Protein AF-A0A2N6VJH7-F1 (afdb_monomer)

Mean predicted aligned error: 4.41 Å

InterPro domains:
  IPR001633 EAL domain [PS50883] (1-88)
  IPR035919 EAL domain superfamily [SSF141868] (3-86)

Sequence (88 aa):
SVLRSVRSARQLGWSIGISGVGLDLATTAYLPLVNPAVVALHPGVLKIEDKEHLAKLNMLLRAHVERTGAVVVAEGVDSEDDLIMVNA

Organism: NCBI:txid170994

Foldseek 3Di:
DVLVVLVVCVVVVHFDEDEQPQPDVVSLVCCVVSVGQEYEHRQCNLVDPDPVSLVSSCVSVVVSCVVRVHYYHYPNPPDPSSVVSVVD

Structure (mmCIF, N/CA/C/O backbone):
data_AF-A0A2N6VJH7-F1
#
_entry.id   AF-A0A2N6VJH7-F1
#
loop_
_atom_site.group_PDB
_atom_site.id
_atom_site.type_symbol
_atom_site.label_atom_id
_atom_site.label_alt_id
_atom_site.label_comp_id
_atom_site.label_asym_id
_atom_site.label_entity_id
_atom_site.label_seq_id
_atom_site.pdbx_PDB_ins_code
_atom_site.Cartn_x
_atom_site.Cartn_y
_atom_site.Cartn_z
_atom_site.occupancy
_atom_site.B_iso_or_equiv
_atom_site.auth_seq_id
_atom_site.auth_comp_id
_atom_site.auth_asym_id
_atom_site.auth_atom_id
_atom_site.pdbx_PDB_model_num
ATOM 1 N N . SER A 1 1 ? -13.038 -17.336 5.830 1.00 84.38 1 SER A N 1
ATOM 2 C CA . SER A 1 1 ? -13.026 -16.331 4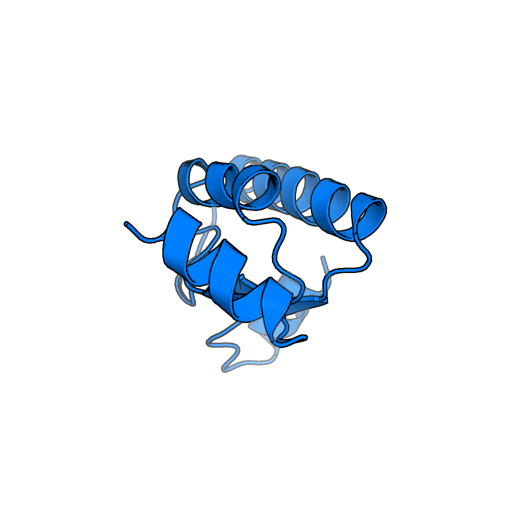.742 1.00 84.38 1 SER A CA 1
ATOM 3 C C . SER A 1 1 ? -12.275 -15.106 5.227 1.00 84.38 1 SER A C 1
ATOM 5 O O . SER A 1 1 ? -12.568 -14.639 6.323 1.00 84.38 1 SER A O 1
ATOM 7 N N . VAL A 1 2 ? -11.317 -14.618 4.435 1.00 87.88 2 VAL A N 1
ATOM 8 C CA . VAL A 1 2 ? -10.375 -13.537 4.789 1.00 87.88 2 VAL A CA 1
ATOM 9 C C . VAL A 1 2 ? -11.089 -12.266 5.256 1.00 87.88 2 VAL A C 1
ATOM 11 O O . VAL A 1 2 ? -10.755 -11.726 6.306 1.00 87.88 2 VAL A O 1
ATOM 14 N N . LEU A 1 3 ? -12.146 -11.836 4.561 1.00 90.25 3 LEU A N 1
ATOM 15 C CA . LEU A 1 3 ? -12.897 -10.627 4.929 1.00 90.25 3 LEU A CA 1
ATOM 16 C C . 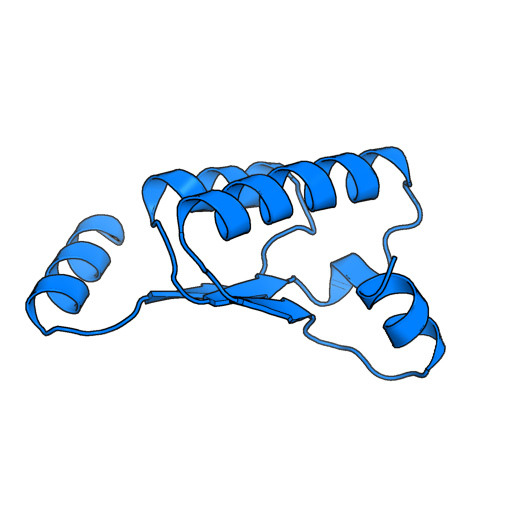LEU A 1 3 ? -13.578 -10.734 6.302 1.00 90.25 3 LEU A C 1
ATOM 18 O O . LEU A 1 3 ? -13.743 -9.734 7.000 1.00 90.25 3 LEU A O 1
ATOM 22 N N . ARG A 1 4 ? -13.954 -11.952 6.715 1.00 94.00 4 ARG A N 1
ATOM 23 C CA . ARG A 1 4 ? -14.500 -12.196 8.055 1.00 94.00 4 ARG A CA 1
ATOM 24 C C . ARG A 1 4 ? -13.417 -12.003 9.116 1.00 94.00 4 ARG A C 1
ATOM 26 O O . ARG A 1 4 ? -13.675 -11.324 10.099 1.00 94.00 4 ARG A O 1
ATOM 33 N N . SER A 1 5 ? -12.212 -12.522 8.881 1.00 93.56 5 SER A N 1
ATOM 34 C CA . SER A 1 5 ? -11.068 -12.337 9.781 1.00 93.56 5 SER A CA 1
ATOM 35 C C . SER A 1 5 ? -10.669 -10.865 9.900 1.00 93.56 5 SER A C 1
ATOM 37 O O . SER A 1 5 ? -10.465 -10.381 11.008 1.00 93.56 5 SER A O 1
ATOM 39 N N . VAL A 1 6 ? -10.656 -10.126 8.785 1.00 93.50 6 VAL A N 1
ATOM 40 C CA . VAL A 1 6 ? -10.425 -8.670 8.775 1.00 93.50 6 VAL A CA 1
ATOM 41 C C . VAL A 1 6 ? -11.469 -7.941 9.629 1.00 93.50 6 VAL A C 1
ATOM 43 O O . VAL A 1 6 ? -11.125 -7.065 10.421 1.00 93.50 6 VAL A O 1
ATOM 46 N N . ARG A 1 7 ? -12.751 -8.311 9.509 1.00 93.75 7 ARG A N 1
ATOM 47 C CA . ARG A 1 7 ? -13.821 -7.734 10.337 1.00 93.75 7 ARG A CA 1
ATOM 48 C C . ARG A 1 7 ? -13.619 -8.036 11.823 1.00 93.75 7 ARG A C 1
ATOM 50 O O . ARG A 1 7 ? -13.767 -7.129 12.633 1.00 93.75 7 ARG A O 1
ATOM 57 N N . SER A 1 8 ? -13.275 -9.273 12.172 1.00 96.06 8 SER A N 1
ATOM 58 C CA . SER A 1 8 ? -13.025 -9.666 13.562 1.00 96.06 8 SER A CA 1
ATOM 59 C C . SER A 1 8 ? -11.823 -8.932 14.160 1.00 96.06 8 SER A C 1
ATOM 61 O O . SER A 1 8 ? -11.928 -8.411 15.261 1.00 96.06 8 SER A O 1
ATOM 63 N N . ALA A 1 9 ? -10.721 -8.801 13.420 1.00 95.38 9 ALA A N 1
ATOM 64 C CA . ALA A 1 9 ? -9.555 -8.035 13.864 1.00 95.38 9 ALA A CA 1
ATOM 65 C C . ALA A 1 9 ? -9.911 -6.563 14.146 1.00 95.38 9 ALA A C 1
ATOM 67 O O . ALA A 1 9 ? -9.539 -6.023 15.185 1.00 95.38 9 ALA A O 1
ATOM 68 N N . ARG A 1 10 ? -10.731 -5.937 13.292 1.00 94.50 10 ARG A N 1
ATOM 69 C CA . ARG A 1 10 ? -11.235 -4.577 13.543 1.00 94.50 10 ARG A CA 1
ATOM 70 C C . ARG A 1 10 ? -12.093 -4.466 14.798 1.00 94.50 10 ARG A C 1
ATOM 72 O O . ARG A 1 10 ? -11.981 -3.479 15.513 1.00 94.50 10 ARG A O 1
ATOM 79 N N . GLN A 1 11 ? -12.939 -5.460 15.075 1.00 96.81 11 GLN A N 1
ATOM 80 C CA . GLN A 1 11 ? -13.746 -5.490 16.303 1.00 96.81 11 GLN A CA 1
ATOM 81 C C . GLN A 1 11 ? -12.881 -5.578 17.568 1.00 96.81 11 GLN A C 1
ATOM 83 O O . GLN A 1 11 ? -13.308 -5.123 18.622 1.00 96.81 11 GLN A O 1
ATOM 88 N N . LEU A 1 12 ? -11.664 -6.114 17.451 1.00 97.19 12 LEU A N 1
ATOM 89 C CA . LEU A 1 12 ? -10.659 -6.148 18.516 1.00 97.19 12 LEU A CA 1
ATOM 90 C C . LEU A 1 12 ? -9.798 -4.871 18.579 1.00 97.19 12 LEU A C 1
ATOM 92 O O . LEU A 1 12 ? -8.875 -4.800 19.386 1.00 97.19 12 LEU A O 1
ATOM 96 N N . GLY A 1 13 ? -10.068 -3.872 17.732 1.00 96.00 13 GLY A N 1
ATOM 97 C CA . GLY A 1 13 ? -9.293 -2.631 17.656 1.00 96.00 13 GLY A CA 1
ATOM 98 C C . GLY A 1 13 ? -7.957 -2.763 16.919 1.00 96.00 13 GLY A C 1
ATOM 99 O O . GLY A 1 13 ? -7.120 -1.871 17.024 1.00 96.00 13 GLY A O 1
ATOM 100 N N . TRP A 1 14 ? -7.726 -3.856 16.185 1.00 96.19 14 TRP A N 1
ATOM 101 C CA . TRP A 1 14 ? -6.473 -4.062 15.458 1.00 96.19 14 TRP A CA 1
ATOM 102 C C . TRP A 1 14 ? -6.474 -3.350 14.104 1.00 96.19 14 TRP A C 1
ATOM 104 O O . TRP A 1 14 ? -7.460 -3.375 13.358 1.00 96.19 14 TRP A O 1
ATOM 114 N N . SER A 1 15 ? -5.321 -2.776 13.759 1.00 93.44 15 SER A N 1
ATOM 115 C CA . SER A 1 15 ? -5.036 -2.274 12.415 1.00 93.44 15 SER A CA 1
ATOM 116 C C . SER A 1 15 ? -4.775 -3.420 11.439 1.00 93.44 15 SER A C 1
ATOM 118 O O . SER A 1 15 ? -4.359 -4.512 11.823 1.00 93.44 15 SER A O 1
ATOM 120 N N . ILE A 1 16 ? -5.013 -3.158 10.155 1.00 96.00 16 ILE A N 1
ATOM 121 C CA . ILE A 1 16 ? -4.866 -4.143 9.079 1.00 96.00 16 ILE A CA 1
ATOM 122 C C . ILE A 1 16 ? -3.772 -3.672 8.125 1.00 96.00 16 ILE A C 1
ATOM 124 O O . ILE A 1 16 ? -3.837 -2.543 7.637 1.00 96.00 16 ILE A O 1
ATOM 128 N N . GLY A 1 17 ? -2.805 -4.543 7.850 1.00 95.31 17 GLY A N 1
ATOM 129 C CA . GLY A 1 17 ? -1.795 -4.357 6.810 1.00 95.31 17 GLY A CA 1
ATOM 130 C C . GLY A 1 17 ? -2.014 -5.317 5.642 1.00 95.31 17 GLY A C 1
ATOM 131 O O . GLY A 1 17 ? -2.584 -6.395 5.822 1.00 95.31 17 GLY A O 1
ATOM 132 N N . ILE A 1 18 ? -1.566 -4.925 4.452 1.00 94.88 18 ILE A N 1
ATOM 133 C CA . ILE A 1 18 ? -1.470 -5.798 3.277 1.00 94.88 18 ILE A CA 1
ATOM 134 C C . ILE A 1 18 ? -0.066 -5.679 2.681 1.00 94.88 18 ILE A C 1
ATOM 136 O O . ILE A 1 18 ? 0.489 -4.584 2.667 1.00 94.88 18 ILE A O 1
ATOM 140 N N . SER A 1 19 ? 0.495 -6.783 2.195 1.00 94.62 19 SER A N 1
ATOM 141 C CA . SER A 1 19 ? 1.802 -6.823 1.531 1.00 94.62 19 SER A CA 1
ATOM 142 C C . SER A 1 19 ? 1.700 -7.404 0.123 1.00 94.62 19 SER A C 1
ATOM 144 O O . SER A 1 19 ? 0.681 -7.998 -0.243 1.00 94.62 19 SER A O 1
ATOM 146 N N . GLY A 1 20 ? 2.751 -7.213 -0.678 1.00 94.44 20 GLY A N 1
ATOM 147 C CA . GLY A 1 20 ? 2.826 -7.740 -2.040 1.00 94.44 20 GLY A CA 1
ATOM 148 C C . GLY A 1 20 ? 1.997 -6.961 -3.065 1.00 94.44 20 GLY A C 1
ATOM 149 O O . GLY A 1 20 ? 1.619 -7.516 -4.095 1.00 94.44 20 GLY A O 1
ATOM 150 N N . VAL A 1 21 ? 1.698 -5.686 -2.802 1.00 95.25 21 VAL A N 1
ATOM 151 C CA . VAL A 1 21 ? 0.909 -4.845 -3.715 1.00 95.25 21 VAL A CA 1
ATOM 152 C C . VAL A 1 21 ? 1.792 -4.252 -4.816 1.00 95.25 21 VAL A C 1
ATOM 154 O O . VAL A 1 21 ? 2.924 -3.849 -4.570 1.00 95.25 21 VAL A O 1
ATOM 157 N N . GLY A 1 22 ? 1.260 -4.156 -6.032 1.00 93.31 22 GLY A N 1
ATOM 158 C CA . GLY A 1 22 ? 1.798 -3.302 -7.093 1.00 93.31 22 GLY A CA 1
ATOM 159 C C . GLY A 1 22 ? 2.581 -3.999 -8.204 1.00 93.31 22 GLY A C 1
ATOM 160 O O . GLY A 1 22 ? 2.733 -3.393 -9.261 1.00 93.31 22 GLY A O 1
ATOM 161 N N . LEU A 1 23 ? 3.021 -5.256 -8.034 1.00 94.00 23 LEU A N 1
ATOM 162 C CA . LEU A 1 23 ? 3.679 -5.994 -9.130 1.00 94.00 23 LEU A CA 1
ATOM 163 C C . LEU A 1 23 ? 2.716 -6.208 -10.309 1.00 94.00 23 LEU A C 1
ATOM 165 O O . LEU A 1 23 ? 3.066 -5.971 -11.457 1.00 94.00 23 LEU A O 1
ATOM 169 N N . ASP A 1 24 ? 1.482 -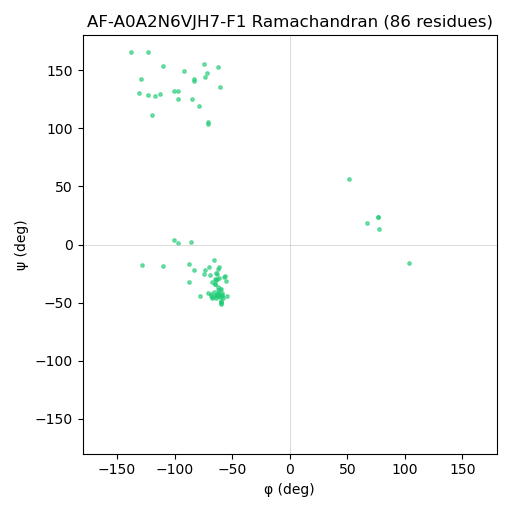6.597 -9.996 1.00 95.00 24 ASP A N 1
ATOM 170 C CA . ASP A 1 24 ? 0.336 -6.554 -10.902 1.00 95.00 24 ASP A CA 1
ATOM 171 C C . ASP A 1 24 ? -0.649 -5.508 -10.365 1.00 95.00 24 ASP A C 1
ATOM 173 O O . ASP A 1 24 ? -1.012 -5.543 -9.182 1.00 95.00 24 ASP A O 1
ATOM 177 N N . LEU A 1 25 ? -1.105 -4.583 -11.216 1.00 94.50 25 LEU A N 1
ATOM 178 C CA . LEU A 1 25 ? -2.088 -3.563 -10.843 1.00 94.50 25 LEU A CA 1
ATOM 179 C C . LEU A 1 25 ? -3.380 -4.172 -10.289 1.00 94.50 25 LEU A C 1
ATOM 181 O O . LEU A 1 25 ? -4.013 -3.545 -9.440 1.00 94.50 25 LEU A O 1
ATOM 185 N N . ALA A 1 26 ? -3.749 -5.399 -10.671 1.00 95.69 26 ALA A N 1
ATOM 186 C CA . ALA A 1 26 ? -4.918 -6.087 -10.122 1.00 95.69 26 ALA A CA 1
ATOM 187 C C . ALA A 1 26 ? -4.861 -6.241 -8.589 1.00 95.69 26 ALA A C 1
ATOM 189 O O . ALA A 1 26 ? -5.897 -6.228 -7.922 1.00 95.69 26 ALA A O 1
ATOM 190 N N . THR A 1 27 ? -3.663 -6.308 -7.998 1.00 95.50 27 THR A N 1
ATOM 191 C CA . THR A 1 27 ? -3.485 -6.382 -6.535 1.00 95.50 27 THR A CA 1
ATOM 192 C C . THR A 1 27 ? -3.975 -5.125 -5.807 1.00 95.50 27 THR A C 1
ATOM 194 O O . THR A 1 27 ? -4.384 -5.194 -4.647 1.00 95.50 27 THR A O 1
ATOM 197 N N . THR A 1 28 ? -4.020 -3.974 -6.482 1.00 95.31 28 THR A N 1
ATOM 198 C CA . THR A 1 28 ? -4.527 -2.722 -5.895 1.00 95.31 28 THR A CA 1
ATOM 199 C C . THR A 1 28 ? -6.043 -2.747 -5.672 1.00 95.31 28 THR A C 1
ATOM 201 O O . THR A 1 28 ? -6.551 -2.021 -4.817 1.00 95.31 28 THR A O 1
ATOM 204 N N . ALA A 1 29 ? -6.779 -3.636 -6.351 1.00 94.69 29 ALA A N 1
ATOM 205 C CA . ALA A 1 29 ? -8.225 -3.781 -6.177 1.00 94.69 29 ALA A CA 1
ATOM 206 C C . ALA A 1 29 ? -8.616 -4.208 -4.749 1.00 94.69 29 ALA A C 1
ATOM 208 O O . ALA A 1 29 ? -9.739 -3.960 -4.306 1.00 94.69 29 ALA A O 1
ATOM 209 N N . TYR A 1 30 ? -7.690 -4.805 -3.991 1.00 93.06 30 TYR A N 1
ATOM 210 C CA . TYR A 1 30 ? -7.919 -5.158 -2.590 1.00 93.06 30 TYR A CA 1
ATOM 211 C C . TYR A 1 30 ? -7.904 -3.948 -1.648 1.00 93.06 30 TYR A C 1
ATOM 213 O O . TYR A 1 30 ? -8.496 -4.025 -0.570 1.00 93.06 30 TYR A O 1
ATOM 221 N N . LEU A 1 31 ? -7.286 -2.826 -2.030 1.00 94.81 31 LEU A N 1
ATOM 222 C CA . LEU A 1 31 ? -7.171 -1.633 -1.184 1.00 94.81 31 LEU A CA 1
ATOM 223 C C . LEU A 1 31 ? -8.536 -1.056 -0.766 1.00 94.81 31 LEU A C 1
ATOM 225 O O . LEU A 1 31 ? -8.754 -0.911 0.440 1.00 94.81 31 LEU A O 1
ATOM 229 N N . PRO A 1 32 ? -9.496 -0.793 -1.678 1.00 92.94 32 PRO A N 1
ATOM 230 C CA . PRO A 1 32 ? -10.819 -0.309 -1.279 1.00 92.94 32 PRO A CA 1
ATOM 231 C C . PRO A 1 32 ? -11.658 -1.363 -0.541 1.00 92.94 32 PRO A C 1
ATOM 233 O O . PRO A 1 32 ? -12.507 -1.003 0.271 1.00 92.94 32 PRO A O 1
ATOM 236 N N . LEU A 1 33 ? -11.423 -2.658 -0.780 1.00 91.50 33 LEU A N 1
ATOM 237 C CA . LEU A 1 33 ? -12.180 -3.746 -0.146 1.00 91.50 33 LEU A CA 1
ATOM 238 C C . LEU A 1 33 ? -11.735 -3.997 1.297 1.00 91.50 33 LEU A C 1
ATOM 240 O O . LEU A 1 33 ? -12.553 -4.194 2.197 1.00 91.50 33 LEU A O 1
ATOM 244 N N . VAL A 1 34 ? -10.421 -4.021 1.510 1.00 93.38 34 VAL A N 1
ATOM 245 C CA . VAL A 1 34 ? -9.819 -4.311 2.809 1.00 93.38 34 VAL A CA 1
ATOM 246 C C . VAL A 1 34 ? -9.686 -3.041 3.627 1.00 93.38 34 VAL A C 1
ATOM 248 O O . VAL A 1 34 ? -9.842 -3.126 4.837 1.00 93.38 34 VAL A O 1
ATOM 251 N N . ASN A 1 35 ? -9.468 -1.880 3.008 1.00 94.25 35 ASN A N 1
ATOM 252 C CA . ASN A 1 35 ? -9.161 -0.600 3.648 1.00 94.25 35 ASN A CA 1
ATOM 253 C C . ASN A 1 35 ? -7.986 -0.682 4.652 1.00 94.25 35 ASN A C 1
ATOM 255 O O . ASN A 1 35 ? -8.186 -0.415 5.842 1.00 94.25 35 ASN A O 1
ATOM 259 N N . PRO A 1 36 ? -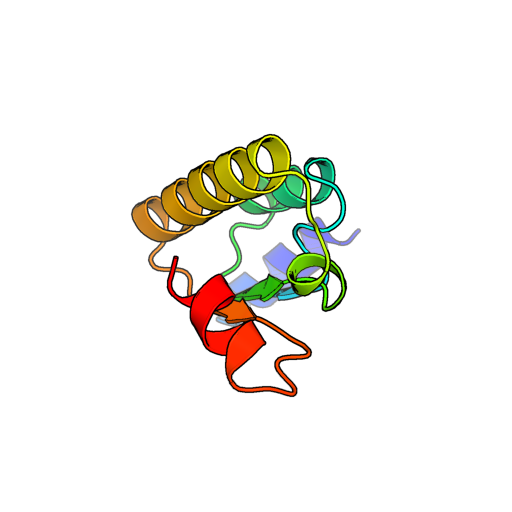6.797 -1.146 4.220 1.00 96.31 36 PRO A N 1
ATOM 260 C CA . PRO A 1 36 ? -5.649 -1.328 5.103 1.00 96.31 36 PRO A CA 1
ATOM 261 C C . PRO A 1 36 ? -5.051 0.017 5.536 1.00 96.31 36 PRO A C 1
ATOM 263 O O . PRO A 1 36 ? -5.053 0.979 4.767 1.00 96.31 36 PRO A O 1
ATOM 266 N N . ALA A 1 37 ? -4.517 0.049 6.756 1.00 96.44 37 ALA A N 1
ATOM 267 C CA . ALA A 1 37 ? -3.777 1.183 7.308 1.00 96.44 37 ALA A CA 1
ATOM 268 C C . ALA A 1 37 ? -2.302 1.187 6.868 1.00 96.44 37 ALA A C 1
ATOM 270 O O . ALA A 1 37 ? -1.665 2.235 6.883 1.00 96.44 37 ALA A O 1
ATOM 271 N N . VAL A 1 38 ? -1.770 0.027 6.466 1.00 96.75 38 VAL A N 1
ATOM 272 C CA . VAL A 1 38 ? -0.408 -0.125 5.937 1.00 96.75 38 VAL A CA 1
ATOM 273 C C . VAL A 1 38 ? -0.457 -0.926 4.640 1.00 96.75 38 VAL A C 1
ATOM 275 O O . VAL A 1 38 ? -1.073 -1.994 4.593 1.00 96.75 38 VAL A O 1
ATOM 278 N N . VAL A 1 39 ? 0.187 -0.415 3.596 1.00 96.88 39 VAL A N 1
ATOM 279 C CA . VAL A 1 39 ? 0.330 -1.067 2.292 1.00 96.88 39 VAL A CA 1
ATOM 280 C C . VAL A 1 39 ? 1.811 -1.262 2.017 1.00 96.88 39 VAL A C 1
ATOM 282 O O . VAL A 1 39 ? 2.526 -0.289 1.806 1.00 96.88 39 VAL A O 1
ATOM 285 N N . ALA A 1 40 ? 2.267 -2.507 2.009 1.00 95.31 40 ALA A N 1
ATOM 286 C CA . ALA A 1 40 ? 3.631 -2.841 1.647 1.00 95.31 40 ALA A CA 1
ATOM 287 C C . ALA A 1 40 ? 3.703 -3.270 0.174 1.00 95.31 40 ALA A C 1
ATOM 289 O O . ALA A 1 40 ? 2.952 -4.145 -0.283 1.00 95.31 40 ALA A O 1
ATOM 290 N N . LEU A 1 41 ? 4.574 -2.606 -0.583 1.00 95.44 41 LEU A N 1
ATOM 291 C CA . LEU A 1 41 ? 4.778 -2.880 -1.997 1.00 95.44 41 LEU A CA 1
ATOM 292 C C . LEU A 1 41 ? 5.545 -4.181 -2.173 1.00 95.44 41 LEU A C 1
ATOM 294 O O . LEU A 1 41 ? 6.440 -4.503 -1.399 1.00 95.44 41 LEU A O 1
ATOM 298 N N . HIS A 1 42 ? 5.205 -4.917 -3.225 1.00 94.25 42 HIS A N 1
ATOM 299 C CA . HIS A 1 42 ? 5.980 -6.078 -3.623 1.00 94.25 42 HIS A CA 1
ATOM 300 C C . HIS A 1 42 ? 7.420 -5.645 -3.974 1.00 94.25 42 HIS A C 1
ATOM 302 O O . HIS A 1 42 ? 7.567 -4.695 -4.744 1.00 94.25 42 HIS A O 1
ATOM 308 N N . PRO A 1 43 ? 8.478 -6.356 -3.536 1.00 90.19 43 PRO A N 1
ATOM 309 C CA . PRO A 1 43 ? 9.871 -5.967 -3.811 1.00 90.19 43 PRO A CA 1
ATOM 310 C C . PRO A 1 43 ? 10.196 -5.794 -5.302 1.00 90.19 43 PRO A C 1
ATOM 312 O O . PRO A 1 43 ? 10.998 -4.963 -5.709 1.00 90.19 43 PRO A O 1
ATOM 315 N N . GLY A 1 44 ? 9.524 -6.571 -6.153 1.00 91.62 44 GLY A N 1
ATOM 316 C CA . GLY A 1 44 ? 9.636 -6.465 -7.610 1.00 91.62 44 GLY A CA 1
ATOM 317 C C . GLY A 1 44 ? 9.116 -5.154 -8.218 1.00 91.62 44 GLY A C 1
ATOM 318 O O . GLY A 1 44 ? 9.422 -4.902 -9.376 1.00 91.62 44 GLY A O 1
ATOM 319 N N . VAL A 1 45 ? 8.368 -4.322 -7.478 1.00 90.75 45 VAL A N 1
ATOM 320 C CA . VAL A 1 45 ? 7.890 -3.012 -7.967 1.00 90.75 45 VAL A CA 1
ATOM 321 C C . VAL A 1 45 ? 9.059 -2.085 -8.290 1.00 90.75 45 VAL A C 1
ATOM 323 O O . VAL A 1 45 ? 9.008 -1.387 -9.298 1.00 90.75 45 VAL A O 1
ATOM 326 N N . LEU A 1 46 ? 10.137 -2.144 -7.500 1.00 87.50 46 LEU A N 1
ATOM 327 C CA . LEU A 1 46 ? 11.352 -1.348 -7.716 1.00 87.50 46 LEU A CA 1
ATOM 328 C C . LEU A 1 46 ? 12.041 -1.656 -9.056 1.00 87.50 46 LEU A C 1
ATOM 330 O O . LEU A 1 46 ? 12.804 -0.845 -9.564 1.00 87.50 46 LEU A O 1
ATOM 334 N N . LYS A 1 47 ? 11.744 -2.816 -9.654 1.00 89.12 47 LYS A N 1
ATOM 335 C CA . LYS A 1 47 ? 12.365 -3.309 -10.891 1.00 89.12 47 LYS A CA 1
ATOM 336 C C . LYS A 1 47 ? 11.499 -3.089 -12.136 1.00 89.12 47 LYS A C 1
ATOM 338 O O . LYS A 1 47 ? 11.844 -3.583 -13.206 1.00 89.12 47 LYS A O 1
ATOM 343 N N . ILE A 1 48 ? 10.350 -2.424 -12.006 1.00 90.31 48 ILE A N 1
ATOM 344 C CA . ILE A 1 48 ? 9.441 -2.182 -13.131 1.00 90.31 48 ILE A CA 1
ATOM 345 C C . ILE A 1 48 ? 9.971 -1.012 -13.964 1.00 90.31 48 ILE A C 1
ATOM 347 O O . ILE A 1 48 ? 10.054 0.111 -13.483 1.00 90.31 48 ILE A O 1
ATOM 351 N N . GLU A 1 49 ? 10.278 -1.263 -15.236 1.00 91.56 49 GLU A N 1
ATOM 352 C CA . GLU A 1 49 ? 10.705 -0.216 -16.181 1.00 91.56 49 GLU A CA 1
ATOM 353 C C . GLU A 1 49 ? 9.522 0.471 -16.891 1.00 91.56 49 GLU A C 1
ATOM 355 O O . GLU A 1 49 ? 9.666 1.559 -17.457 1.00 91.56 49 GLU A O 1
ATOM 360 N N . ASP A 1 50 ? 8.336 -0.148 -16.860 1.00 94.81 50 ASP A N 1
ATOM 361 C CA . ASP A 1 50 ? 7.119 0.401 -17.460 1.00 94.81 50 ASP A CA 1
ATOM 362 C C . ASP A 1 50 ? 6.602 1.611 -16.662 1.00 94.81 50 ASP A C 1
ATOM 364 O O . ASP A 1 50 ? 5.961 1.497 -15.612 1.00 94.81 50 ASP A O 1
ATOM 368 N N . LYS A 1 51 ? 6.850 2.800 -17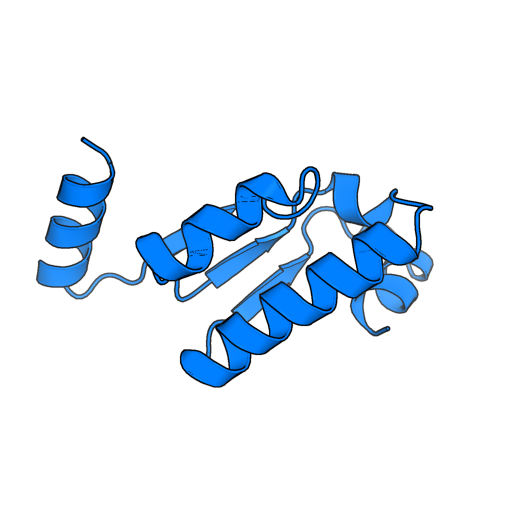.217 1.00 91.56 51 LYS A N 1
ATOM 369 C CA . LYS A 1 51 ? 6.425 4.082 -16.647 1.00 91.56 51 LYS A CA 1
ATOM 370 C C . LYS A 1 51 ? 4.906 4.243 -16.586 1.00 91.56 51 LYS A C 1
ATOM 372 O O . LYS A 1 51 ? 4.422 4.932 -15.691 1.00 91.56 51 LYS A O 1
ATOM 377 N N . GLU A 1 52 ? 4.147 3.647 -17.508 1.00 95.62 52 GLU A N 1
ATOM 378 C CA . GLU A 1 52 ? 2.682 3.735 -17.487 1.00 95.62 52 GLU A CA 1
ATOM 379 C C . GLU A 1 52 ? 2.115 2.921 -16.320 1.00 95.62 52 GLU A C 1
ATOM 381 O O . GLU A 1 52 ? 1.223 3.390 -15.605 1.00 95.62 52 GLU A O 1
ATOM 386 N N . HIS A 1 53 ? 2.666 1.726 -16.088 1.00 94.94 53 HIS A N 1
ATOM 387 C CA . HIS A 1 53 ? 2.324 0.903 -14.928 1.00 94.94 53 HIS A CA 1
ATOM 388 C C . HIS A 1 53 ? 2.629 1.630 -13.618 1.00 94.94 53 HIS A C 1
ATOM 390 O O . HIS A 1 53 ? 1.750 1.731 -12.760 1.00 94.94 53 HIS A O 1
ATOM 396 N N . LEU A 1 54 ? 3.839 2.185 -13.477 1.00 93.56 54 LEU A N 1
ATOM 397 C CA . LEU A 1 54 ? 4.241 2.929 -12.279 1.00 93.56 54 LEU A CA 1
ATOM 398 C C . LEU A 1 54 ? 3.361 4.163 -12.038 1.00 93.56 54 LEU A C 1
ATOM 400 O O . LEU A 1 54 ? 2.895 4.374 -10.920 1.00 93.56 54 LEU A O 1
ATOM 404 N N . ALA A 1 55 ? 3.047 4.939 -13.080 1.00 94.62 55 ALA A N 1
ATOM 405 C CA . ALA A 1 55 ? 2.168 6.101 -12.957 1.00 94.62 55 ALA A CA 1
ATOM 406 C C . ALA A 1 55 ? 0.753 5.713 -12.489 1.00 94.62 55 ALA A C 1
ATOM 408 O O . ALA A 1 55 ? 0.185 6.361 -11.604 1.00 94.62 55 ALA A O 1
ATOM 409 N N . LYS A 1 56 ? 0.186 4.627 -13.037 1.00 96.75 56 LYS A N 1
ATOM 410 C CA . LYS A 1 56 ? -1.114 4.090 -12.601 1.00 96.75 56 LYS A CA 1
ATOM 411 C C . LYS A 1 56 ? -1.063 3.597 -11.160 1.00 96.75 56 LYS A C 1
ATOM 413 O O . LYS A 1 56 ? -1.979 3.887 -10.391 1.00 96.75 56 LYS A O 1
ATOM 418 N N . LEU A 1 57 ? -0.004 2.881 -10.786 1.00 95.62 57 LEU A N 1
ATOM 419 C CA . LEU A 1 57 ? 0.192 2.401 -9.423 1.00 95.62 57 LEU A CA 1
ATOM 420 C C . LEU A 1 57 ? 0.248 3.577 -8.440 1.00 95.62 57 LEU A C 1
ATOM 422 O O . LEU A 1 57 ? -0.522 3.595 -7.480 1.00 95.62 57 LEU A O 1
ATOM 426 N N . ASN A 1 58 ? 1.067 4.592 -8.723 1.00 94.75 58 ASN A N 1
ATOM 427 C CA . ASN A 1 58 ? 1.184 5.795 -7.900 1.00 94.75 58 ASN A CA 1
ATOM 428 C C . ASN A 1 58 ? -0.155 6.526 -7.760 1.00 94.75 58 ASN A C 1
ATOM 430 O O . ASN A 1 58 ? -0.538 6.891 -6.649 1.00 94.75 58 ASN A O 1
ATOM 434 N N . MET A 1 59 ? -0.916 6.679 -8.847 1.00 95.75 59 MET A N 1
ATOM 435 C CA . MET A 1 59 ? -2.253 7.279 -8.797 1.00 95.75 59 MET A CA 1
ATOM 436 C C . MET A 1 59 ? -3.195 6.511 -7.853 1.00 95.75 59 MET A C 1
ATOM 438 O O . MET A 1 59 ? -3.881 7.121 -7.031 1.00 95.75 59 MET A O 1
ATOM 442 N N . LEU A 1 60 ? -3.222 5.178 -7.943 1.00 96.38 60 LEU A N 1
ATOM 443 C CA . LEU A 1 60 ? -4.097 4.331 -7.124 1.00 96.38 60 LEU A CA 1
ATOM 444 C C . LEU A 1 60 ? -3.687 4.335 -5.647 1.00 96.38 60 LEU A C 1
ATOM 446 O O . LEU A 1 60 ? -4.545 4.437 -4.766 1.00 96.38 60 LEU A O 1
ATOM 450 N N . LEU A 1 61 ? -2.383 4.262 -5.369 1.00 95.62 61 LEU A N 1
ATOM 451 C CA . LEU A 1 61 ? -1.845 4.342 -4.012 1.00 95.62 61 LEU A CA 1
ATOM 452 C C . LEU A 1 61 ? -2.134 5.709 -3.394 1.00 95.62 61 LEU A C 1
ATOM 454 O O . LEU A 1 61 ? -2.643 5.772 -2.276 1.00 95.62 61 LEU A O 1
ATOM 458 N N . ARG A 1 62 ? -1.904 6.798 -4.136 1.00 95.44 62 ARG A N 1
ATOM 459 C CA . ARG A 1 62 ? -2.175 8.163 -3.674 1.00 95.44 62 ARG A CA 1
ATOM 460 C C . ARG A 1 62 ? -3.649 8.363 -3.339 1.00 95.44 62 ARG A C 1
ATOM 462 O O . ARG A 1 62 ? -3.951 8.854 -2.257 1.00 95.44 62 ARG A O 1
ATOM 469 N N . ALA A 1 63 ? -4.561 7.893 -4.190 1.00 96.12 63 ALA A N 1
ATOM 470 C CA . ALA A 1 63 ? -5.996 7.951 -3.914 1.00 96.12 63 ALA A CA 1
ATOM 471 C C . ALA A 1 63 ? -6.384 7.176 -2.638 1.00 96.12 63 ALA A C 1
ATOM 473 O O . ALA A 1 63 ? -7.244 7.613 -1.869 1.00 96.12 63 ALA A O 1
ATOM 474 N N . HIS A 1 64 ? -5.750 6.025 -2.381 1.00 96.50 64 HIS A N 1
ATOM 475 C CA . HIS A 1 64 ? -5.969 5.271 -1.144 1.00 96.50 64 HIS A CA 1
ATOM 476 C C . HIS A 1 64 ? -5.442 6.022 0.083 1.00 96.50 64 HIS A C 1
ATOM 478 O O . HIS A 1 64 ? -6.169 6.138 1.072 1.00 96.50 64 HIS A O 1
ATOM 484 N N . VAL A 1 65 ? -4.223 6.563 0.013 1.00 96.69 65 VAL A N 1
ATOM 485 C CA . VAL A 1 65 ? -3.601 7.352 1.088 1.00 96.69 65 VAL A CA 1
ATOM 486 C C . VAL A 1 65 ? -4.438 8.587 1.407 1.00 96.69 65 VAL A C 1
ATOM 488 O O . VAL A 1 65 ? -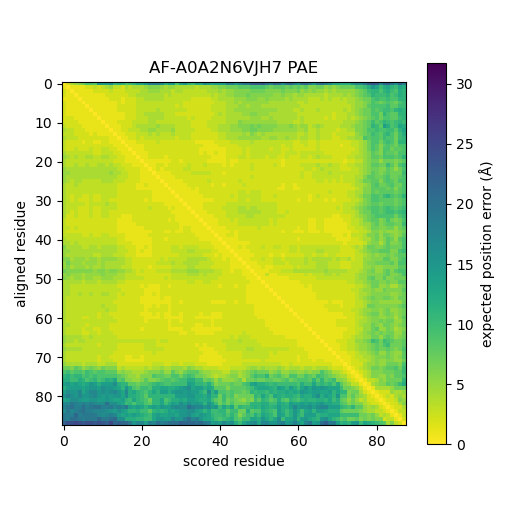4.787 8.791 2.564 1.00 96.69 65 VAL A O 1
ATOM 491 N N . GLU A 1 66 ? -4.850 9.365 0.406 1.00 96.38 66 GLU A N 1
ATOM 492 C CA . GLU A 1 66 ? -5.667 10.571 0.607 1.00 96.38 66 GLU A CA 1
ATOM 493 C C . GLU A 1 66 ? -7.010 10.265 1.279 1.00 96.38 66 GLU A C 1
ATOM 495 O O . GLU A 1 66 ? -7.464 11.008 2.145 1.00 96.38 66 GLU A O 1
ATOM 500 N N . ARG A 1 67 ? -7.639 9.140 0.923 1.00 95.31 67 ARG A N 1
ATOM 501 C CA . ARG A 1 67 ? -8.933 8.731 1.485 1.00 95.31 67 ARG A CA 1
ATOM 502 C C . ARG A 1 67 ? -8.833 8.196 2.918 1.00 95.31 67 ARG A C 1
ATOM 504 O O . ARG A 1 67 ? -9.838 8.185 3.626 1.00 95.31 67 ARG A O 1
ATOM 511 N N . THR A 1 68 ? -7.678 7.670 3.327 1.00 95.31 68 THR A N 1
ATOM 512 C CA . THR A 1 68 ? -7.572 6.831 4.540 1.00 95.31 68 THR A CA 1
ATOM 513 C C . THR A 1 68 ? -6.499 7.246 5.531 1.00 95.31 68 THR A C 1
ATOM 515 O O . THR A 1 68 ? -6.544 6.798 6.673 1.00 95.31 68 THR A O 1
ATOM 518 N N . GLY A 1 69 ? -5.528 8.051 5.107 1.00 95.75 69 GLY A N 1
ATOM 519 C CA . GLY A 1 69 ? -4.298 8.292 5.854 1.00 95.75 69 GLY A CA 1
ATOM 520 C C . GLY A 1 69 ? -3.391 7.061 5.964 1.00 95.75 69 GLY A C 1
ATOM 521 O O . GLY A 1 69 ? -2.561 7.012 6.867 1.00 95.75 69 GLY A O 1
ATOM 522 N N . ALA A 1 70 ? -3.565 6.044 5.109 1.00 96.62 70 ALA A N 1
ATOM 523 C CA . ALA A 1 70 ? -2.726 4.848 5.134 1.00 96.62 70 ALA A CA 1
ATOM 524 C C . ALA A 1 70 ? -1.255 5.166 4.833 1.00 96.62 70 ALA A C 1
ATOM 526 O O . ALA A 1 70 ? -0.940 6.098 4.096 1.00 96.62 70 ALA A O 1
ATOM 527 N N . VAL A 1 71 ? -0.358 4.338 5.364 1.00 96.06 71 VAL A N 1
ATOM 528 C CA . VAL A 1 71 ? 1.082 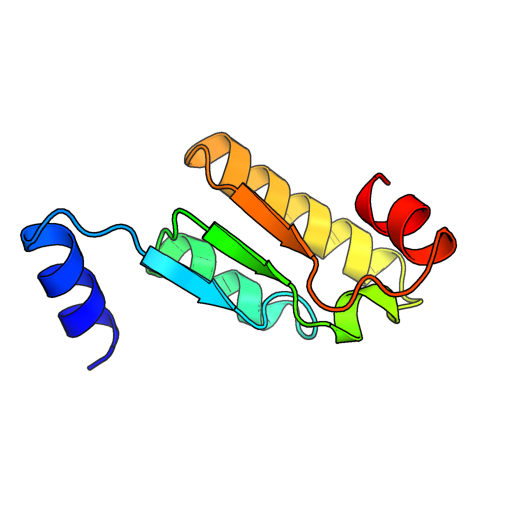4.411 5.102 1.00 96.06 71 VAL A CA 1
ATOM 529 C C . VAL A 1 71 ? 1.446 3.417 4.005 1.00 96.06 71 VAL A C 1
ATOM 531 O O . VAL A 1 71 ? 1.054 2.250 4.070 1.00 96.06 71 VAL A O 1
ATOM 534 N N . VAL A 1 72 ? 2.207 3.869 3.009 1.00 94.19 72 VAL A N 1
ATOM 535 C CA . VAL A 1 72 ? 2.792 3.006 1.974 1.00 94.19 72 VAL A CA 1
ATOM 536 C C . VAL A 1 72 ? 4.256 2.757 2.319 1.00 94.19 72 VAL A C 1
ATOM 538 O O . VAL A 1 72 ? 4.980 3.692 2.650 1.00 94.19 72 VAL A O 1
ATOM 541 N N . VAL A 1 73 ? 4.680 1.499 2.260 1.00 92.69 73 VAL A N 1
ATOM 542 C CA . VAL A 1 73 ? 6.049 1.064 2.549 1.00 92.69 73 VAL A CA 1
ATOM 543 C C . VAL A 1 73 ? 6.580 0.320 1.332 1.00 92.69 73 VAL A C 1
ATOM 545 O O . VAL A 1 73 ? 5.927 -0.596 0.839 1.00 92.69 73 VAL A O 1
ATOM 548 N N . ALA A 1 74 ? 7.760 0.693 0.848 1.00 87.94 74 ALA A N 1
ATOM 549 C CA . ALA A 1 74 ? 8.473 -0.099 -0.146 1.00 87.94 74 ALA A CA 1
ATOM 550 C C . ALA A 1 74 ? 9.290 -1.192 0.559 1.00 87.94 74 ALA A C 1
ATOM 552 O O . ALA A 1 74 ? 10.076 -0.896 1.459 1.00 87.94 74 ALA A O 1
ATOM 553 N N . GLU A 1 75 ? 9.093 -2.451 0.171 1.00 81.50 75 GLU A N 1
ATOM 554 C CA . GLU A 1 75 ? 9.949 -3.562 0.597 1.00 81.50 75 GLU A CA 1
ATOM 555 C C . GLU A 1 75 ? 11.085 -3.759 -0.418 1.00 81.50 75 GLU A C 1
ATOM 557 O O . GLU A 1 75 ? 10.894 -3.525 -1.610 1.00 81.50 75 GLU A O 1
ATOM 562 N N . GLY A 1 76 ? 12.252 -4.226 0.036 1.00 75.50 76 GLY A N 1
ATOM 563 C CA . GLY A 1 76 ? 13.374 -4.570 -0.852 1.00 75.50 76 GLY A CA 1
ATOM 564 C C . GLY A 1 76 ? 14.167 -3.383 -1.405 1.00 75.50 76 GLY A C 1
ATOM 565 O O . GLY A 1 76 ? 14.775 -3.516 -2.460 1.00 75.50 76 GLY A O 1
ATOM 566 N N . VAL A 1 77 ? 14.136 -2.235 -0.720 1.00 75.75 77 VAL A N 1
ATOM 567 C CA . VAL A 1 77 ? 15.035 -1.103 -0.994 1.00 75.75 77 VAL A CA 1
ATOM 568 C C . VAL A 1 77 ? 16.438 -1.501 -0.534 1.00 75.75 77 VAL A C 1
ATOM 570 O O . VAL A 1 77 ? 16.694 -1.546 0.670 1.00 75.75 77 VAL A O 1
ATOM 573 N N . ASP A 1 78 ? 17.323 -1.796 -1.485 1.00 76.19 78 ASP A N 1
ATOM 574 C CA . ASP A 1 78 ? 18.675 -2.295 -1.208 1.00 76.19 78 ASP A CA 1
ATOM 575 C C . ASP A 1 78 ? 19.758 -1.249 -1.550 1.00 76.19 78 ASP A C 1
ATOM 577 O O . ASP A 1 78 ? 20.886 -1.344 -1.061 1.00 76.19 78 ASP A O 1
ATOM 581 N N . SER A 1 79 ? 19.432 -0.238 -2.368 1.00 73.81 79 SER A N 1
ATOM 582 C CA . SER A 1 79 ? 20.374 0.759 -2.895 1.00 73.81 79 SER A CA 1
ATOM 583 C C . SER A 1 79 ? 19.832 2.200 -2.893 1.00 73.81 79 SER A C 1
ATOM 585 O O . SER A 1 79 ? 18.635 2.439 -2.746 1.00 73.81 79 SER A O 1
ATOM 587 N N . GLU A 1 80 ? 20.713 3.194 -3.068 1.00 70.75 80 GLU A N 1
ATOM 588 C CA . GLU A 1 80 ? 20.313 4.608 -3.201 1.00 70.75 80 GLU A CA 1
ATOM 589 C C . GLU A 1 80 ? 19.478 4.878 -4.465 1.00 70.75 80 GLU A C 1
ATOM 591 O O . GLU A 1 80 ? 18.596 5.736 -4.437 1.00 70.75 80 GLU A O 1
ATOM 596 N N . ASP A 1 81 ? 19.684 4.113 -5.541 1.00 68.50 81 ASP A N 1
ATOM 597 C CA . ASP A 1 81 ? 18.883 4.222 -6.767 1.00 68.50 81 ASP A CA 1
ATOM 598 C C . ASP A 1 81 ? 17.412 3.837 -6.516 1.00 68.50 81 ASP A C 1
ATOM 600 O O . ASP A 1 81 ? 16.494 4.461 -7.055 1.00 68.50 81 ASP A O 1
ATOM 604 N N . ASP A 1 82 ? 17.168 2.883 -5.611 1.00 65.75 82 ASP A N 1
ATOM 605 C CA . ASP A 1 82 ? 15.817 2.502 -5.188 1.00 65.75 82 ASP A CA 1
ATOM 606 C C . ASP A 1 82 ? 15.111 3.652 -4.448 1.00 65.75 82 ASP A C 1
ATOM 608 O O . ASP A 1 82 ? 13.902 3.844 -4.596 1.00 65.75 82 ASP A O 1
ATOM 612 N N . LEU A 1 83 ? 15.856 4.468 -3.688 1.00 64.25 83 LEU A N 1
ATOM 613 C CA . LEU A 1 83 ? 15.304 5.633 -2.985 1.00 64.25 83 LEU A CA 1
ATOM 614 C C . LEU A 1 83 ? 14.839 6.726 -3.951 1.00 64.25 83 LEU A C 1
ATOM 616 O O . LEU A 1 83 ? 13.875 7.432 -3.645 1.00 64.25 83 LEU A O 1
ATOM 620 N N . ILE A 1 84 ? 15.496 6.875 -5.104 1.00 65.31 84 ILE A N 1
ATOM 621 C CA . ILE A 1 84 ? 15.067 7.824 -6.140 1.00 65.31 84 ILE A CA 1
ATOM 622 C C . ILE A 1 84 ? 13.712 7.393 -6.701 1.00 65.31 84 ILE A C 1
ATOM 624 O O . ILE A 1 84 ? 12.836 8.237 -6.873 1.00 65.31 84 ILE A O 1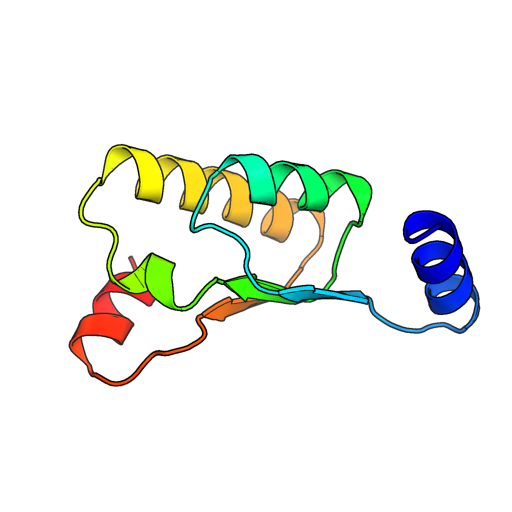
ATOM 628 N N . MET A 1 85 ? 13.509 6.091 -6.922 1.00 62.69 85 MET A N 1
ATOM 629 C CA . MET A 1 85 ? 12.228 5.566 -7.399 1.00 62.69 85 MET A CA 1
ATOM 630 C C . MET A 1 85 ? 11.123 5.741 -6.347 1.00 62.69 85 MET A C 1
ATOM 632 O O . MET A 1 85 ? 10.043 6.225 -6.664 1.00 62.69 85 MET A O 1
ATOM 636 N N . VAL A 1 86 ? 11.402 5.429 -5.076 1.00 60.06 86 VAL A N 1
ATOM 637 C CA . VAL A 1 86 ? 10.420 5.546 -3.978 1.00 60.06 86 VAL A CA 1
ATOM 638 C C . VAL A 1 86 ? 9.928 6.987 -3.762 1.00 60.06 86 VAL A C 1
ATOM 640 O O . VAL A 1 86 ? 8.801 7.182 -3.309 1.00 60.06 86 VAL A O 1
ATOM 643 N N . ASN A 1 87 ? 10.751 7.992 -4.071 1.00 59.19 87 ASN A N 1
ATOM 644 C CA . ASN A 1 87 ? 10.425 9.409 -3.876 1.00 59.19 87 ASN A CA 1
ATOM 645 C C . ASN A 1 87 ? 9.883 10.122 -5.135 1.00 59.19 87 ASN A C 1
ATOM 647 O O . ASN A 1 87 ? 9.639 11.330 -5.065 1.00 59.19 87 ASN A O 1
ATOM 651 N N . ALA A 1 88 ? 9.726 9.419 -6.264 1.00 52.78 88 ALA A N 1
ATOM 652 C CA . ALA A 1 88 ? 9.262 9.972 -7.545 1.00 52.78 88 ALA A CA 1
ATOM 653 C C . ALA A 1 88 ? 7.737 9.864 -7.734 1.00 52.78 88 ALA A C 1
ATOM 655 O O . ALA A 1 88 ? 7.145 10.856 -8.221 1.00 52.78 88 ALA A O 1
#

Radius of gyration: 13.68 Å; Cα contacts (8 Å, |Δi|>4): 105; chains: 1; bounding box: 35×27×36 Å

Secondary structure (DSSP, 8-state):
-HHHHHHHHHHTT---EEEEESSSGGGGGHHHHH--SEEEEPGGGGG---HHHHHHHHHHHHHHHHHH-PEEEES---SHHHHHHHT-

Solvent-accessible surface area (backbone atoms only — not comparable to full-atom values): 5206 Å² total; per-residue (Å²): 109,70,71,58,53,54,50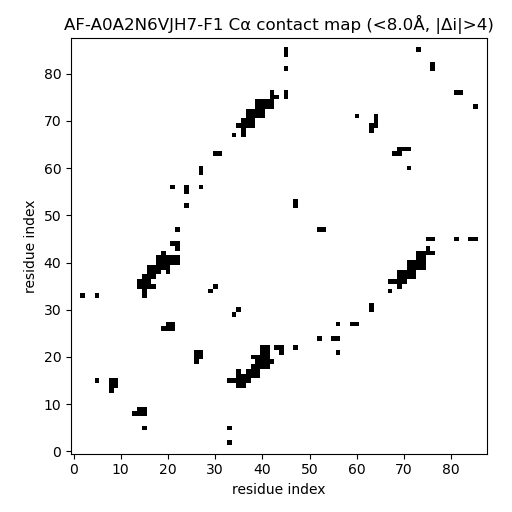,52,40,46,76,73,72,47,85,45,72,48,69,62,31,53,69,49,70,75,51,53,64,48,46,82,75,68,61,45,50,32,43,29,33,22,48,65,44,81,72,60,82,57,62,68,59,51,52,52,47,52,54,54,51,48,55,48,26,76,77,67,72,31,47,78,42,80,43,77,73,84,50,74,70,46,54,56,62,77,75,107

pLDDT: mean 90.01, std 10.31, range [52.78, 97.19]

Nearest PDB structures (foldseek):
  6pwk-assembly1_A  TM=8.288E-01  e=6.680E-03  Vibrio cholerae O1 str. 2010EL-1786
  6pwk-assembly1_B  TM=7.785E-01  e=1.822E-02  Vibrio cholerae O1 str. 2010EL-1786
  6pwj-assembly2_B  TM=7.326E-01  e=4.970E-02  Vibrio cholerae O1 str. 2010EL-1786
  3hv8-assembly1_A  TM=7.364E-01  e=6.502E-01  Pseudomonas aeruginosa PAO1
  7dyi-assembly1_B  TM=5.710E-01  e=9.473E-01  Synechococcus elongatus PCC 7942 = FACHB-805